Protein AF-A0AAU9RQ23-F1 (afdb_monomer)

Secondary structure (DSSP, 8-state):
-----------------------HHHHHHHHHHHHHHHHHHHHTT--HHHHHHHHHHHH----HHHHHHHHHHHH--TT--TT-HHHHHHHHHHHHHHHHHHHHHHHHHHHTT--SSPPHHHHHHHHHHHHHTT-SPPPSS--S--

pLDDT: mean 82.24, std 19.74, range [28.95, 97.94]

Organism: Thl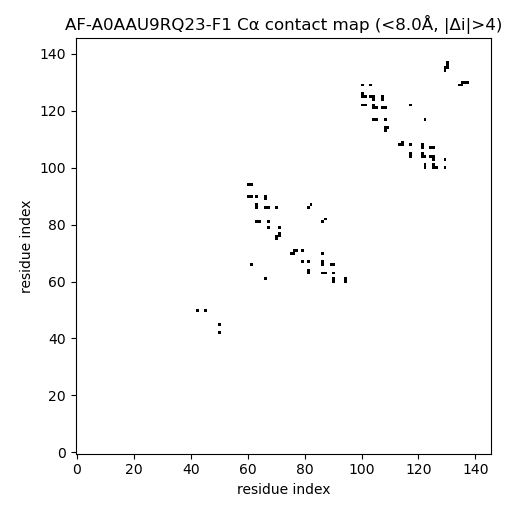aspi arvense (NCBI:txid13288)

Foldseek 3Di:
DDDDDDDDDDDPPPPPVVPPPPPPVVVVVVVVVVVVVVVVVVLVPDDPVRNVVVVCLVPDWDDLVVLVVVVCVVVVPPPDDSPRVVSVVVRVLVSVVVVQLVVQLVVVCVVVVHDDDRDPVSSVVSVVVCVVVVVDDDDPDDDPDD

Radius of gyration: 29.06 Å; Cα contacts (8 Å, |Δi|>4): 55; chains: 1; bounding box: 53×72×78 Å

Solvent-accessible surface area (backbone atoms only — not comparable to full-atom values): 9233 Å² total; per-residue (Å²): 137,84,88,82,87,87,87,84,87,89,76,89,78,81,76,73,71,76,78,74,72,80,65,62,67,61,54,52,51,50,55,48,51,53,52,50,53,55,48,50,64,55,57,73,71,49,52,72,71,52,46,54,53,48,51,52,58,68,71,56,76,71,61,65,68,63,49,45,54,53,48,28,73,73,71,67,53,82,82,74,58,96,82,36,65,66,59,55,50,52,45,50,52,52,52,50,52,54,48,55,38,52,54,42,18,49,53,49,29,59,75,68,76,51,80,82,80,90,48,73,67,36,46,54,53,22,49,53,52,38,48,74,74,61,77,42,90,73,78,89,66,80,76,93,70,133

Structure (mmCIF, N/CA/C/O backbone):
data_AF-A0AAU9RQ23-F1
#
_entry.id   AF-A0AAU9RQ23-F1
#
loop_
_atom_site.group_PDB
_atom_site.id
_atom_site.type_symbol
_atom_site.label_atom_id
_atom_site.label_alt_id
_atom_site.label_comp_id
_atom_site.label_asym_id
_atom_site.label_entity_id
_atom_site.label_seq_id
_atom_site.pdbx_PDB_ins_code
_atom_site.Cartn_x
_atom_site.Cartn_y
_atom_site.Cartn_z
_atom_site.occupancy
_atom_site.B_iso_or_equiv
_atom_site.auth_seq_id
_atom_site.auth_comp_id
_atom_site.auth_asym_id
_atom_site.auth_atom_id
_atom_site.pdbx_PDB_model_num
ATOM 1 N N . MET A 1 1 ? -14.793 -59.990 53.806 1.00 43.59 1 MET A N 1
ATOM 2 C CA . MET A 1 1 ? -14.055 -60.069 55.083 1.00 43.59 1 MET A CA 1
ATOM 3 C C . MET A 1 1 ? -13.047 -61.198 54.950 1.00 43.59 1 MET A C 1
ATOM 5 O O . MET A 1 1 ? -13.471 -62.266 54.519 1.00 43.59 1 MET A O 1
ATOM 9 N N . LYS A 1 2 ? -11.779 -60.920 55.303 1.00 37.28 2 LYS A N 1
ATOM 10 C CA . LYS A 1 2 ? -10.523 -61.664 55.048 1.00 37.28 2 LYS A CA 1
ATOM 11 C C . LYS A 1 2 ? -9.934 -61.394 53.657 1.00 37.28 2 LYS A C 1
ATOM 13 O O . LYS A 1 2 ? -10.416 -61.949 52.680 1.00 37.28 2 LYS A O 1
ATOM 18 N N . ASP A 1 3 ? -9.155 -60.328 53.469 1.00 41.19 3 ASP A N 1
ATOM 19 C CA . ASP A 1 3 ? -7.768 -60.067 53.924 1.00 41.19 3 ASP A CA 1
ATOM 20 C C . ASP A 1 3 ? -6.760 -61.081 53.385 1.00 41.19 3 ASP A C 1
ATOM 22 O O . ASP A 1 3 ? -6.834 -62.251 53.742 1.00 41.19 3 ASP A O 1
ATOM 26 N N . SER A 1 4 ? -5.823 -60.585 52.570 1.00 39.56 4 SER A N 1
ATOM 27 C CA . SER A 1 4 ? -4.381 -60.791 52.753 1.00 39.56 4 SER A CA 1
ATOM 28 C C . SER A 1 4 ? -3.611 -59.832 51.841 1.00 39.56 4 SER A C 1
ATOM 30 O O . SER A 1 4 ? -3.606 -59.972 50.621 1.00 39.56 4 SER A O 1
ATOM 32 N N . LYS A 1 5 ? -2.996 -58.825 52.469 1.00 44.22 5 LYS A N 1
ATOM 33 C CA . LYS A 1 5 ? -1.844 -58.086 51.945 1.00 44.22 5 LYS A CA 1
ATOM 34 C C . LYS A 1 5 ? -0.637 -59.024 51.955 1.00 44.22 5 LYS A C 1
ATOM 36 O O . LYS A 1 5 ? -0.492 -59.746 52.932 1.00 44.22 5 LYS A O 1
ATOM 41 N N . ASP A 1 6 ? 0.233 -58.919 50.957 1.00 36.84 6 ASP A N 1
ATOM 42 C CA . ASP A 1 6 ? 1.674 -58.928 51.209 1.00 36.84 6 ASP A CA 1
ATOM 43 C C . ASP A 1 6 ? 2.423 -58.103 50.156 1.00 36.84 6 ASP A C 1
ATOM 45 O O . ASP A 1 6 ? 2.076 -58.060 48.977 1.00 36.84 6 ASP A O 1
ATOM 49 N N . THR A 1 7 ? 3.402 -57.384 50.687 1.00 42.12 7 THR A N 1
ATOM 50 C CA . THR A 1 7 ? 4.243 -56.320 50.139 1.00 42.12 7 THR A CA 1
ATOM 51 C C . THR A 1 7 ? 5.606 -56.900 49.762 1.00 42.12 7 THR A C 1
ATOM 53 O O . THR A 1 7 ? 6.160 -57.586 50.612 1.00 42.12 7 THR A O 1
ATOM 56 N N . PHE A 1 8 ? 6.175 -56.568 48.591 1.00 28.95 8 PHE A N 1
ATOM 57 C CA . PHE A 1 8 ? 7.636 -56.444 48.343 1.00 28.95 8 PHE A CA 1
ATOM 58 C C . PHE A 1 8 ? 7.863 -55.984 46.882 1.00 28.95 8 PHE A C 1
ATOM 60 O O . PHE A 1 8 ? 7.398 -56.661 45.974 1.00 28.95 8 PHE A O 1
ATOM 67 N N . GLU A 1 9 ? 8.194 -54.718 46.608 1.00 37.16 9 GLU A N 1
ATOM 68 C CA . GLU A 1 9 ? 9.546 -54.141 46.400 1.00 37.16 9 GLU A CA 1
ATOM 69 C C . GLU A 1 9 ? 10.313 -54.638 45.152 1.00 37.16 9 GLU A C 1
ATOM 71 O O . GLU A 1 9 ? 10.323 -55.824 44.852 1.00 37.16 9 GLU A O 1
ATOM 76 N N . GLU A 1 10 ? 10.975 -53.675 44.486 1.00 33.84 10 GLU A N 1
ATOM 77 C CA . GLU A 1 10 ? 11.760 -53.716 43.229 1.00 33.84 10 GLU A CA 1
ATOM 78 C C . GLU A 1 10 ? 10.927 -53.689 41.925 1.00 33.84 10 GLU A C 1
ATOM 80 O O . GLU A 1 10 ? 10.078 -54.531 41.687 1.00 33.84 10 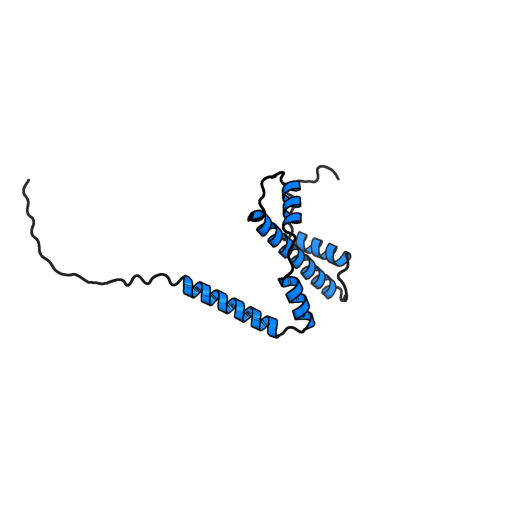GLU A O 1
ATOM 85 N N . ALA A 1 11 ? 11.065 -52.741 40.997 1.00 35.53 11 ALA A N 1
ATOM 86 C CA . ALA A 1 11 ? 12.179 -51.862 40.685 1.00 35.53 11 ALA A CA 1
ATOM 87 C C . ALA A 1 11 ? 11.671 -50.481 40.240 1.00 35.53 11 ALA A C 1
ATOM 89 O O . ALA A 1 11 ? 10.736 -50.347 39.451 1.00 35.53 11 ALA A O 1
ATOM 90 N N . ILE A 1 12 ? 12.329 -49.461 40.779 1.00 35.22 12 ILE A N 1
ATOM 91 C CA . ILE A 1 12 ? 12.352 -48.103 40.257 1.00 35.22 12 ILE A CA 1
ATOM 92 C C . ILE A 1 12 ? 13.152 -48.194 38.956 1.00 35.22 12 ILE A C 1
ATOM 94 O O . ILE A 1 12 ? 14.375 -48.304 39.013 1.00 35.22 12 ILE A O 1
ATOM 98 N N . ASP A 1 13 ? 12.478 -48.212 37.806 1.00 37.47 13 ASP A N 1
ATOM 99 C CA . ASP A 1 13 ? 13.135 -47.869 36.547 1.00 37.47 13 ASP A CA 1
ATOM 100 C C . ASP A 1 13 ? 12.913 -46.375 36.332 1.00 37.47 13 ASP A C 1
ATOM 102 O O . ASP A 1 13 ? 11.851 -45.907 35.914 1.00 37.47 13 ASP A O 1
ATOM 106 N N . ASP A 1 14 ? 13.909 -45.633 36.797 1.00 44.06 14 ASP A N 1
ATOM 107 C CA . ASP A 1 14 ? 14.028 -44.186 36.762 1.00 44.06 14 ASP A CA 1
ATOM 108 C C . ASP A 1 14 ? 14.309 -43.751 35.310 1.00 44.06 14 ASP A C 1
ATOM 110 O O . ASP A 1 14 ? 15.331 -43.137 35.010 1.00 44.06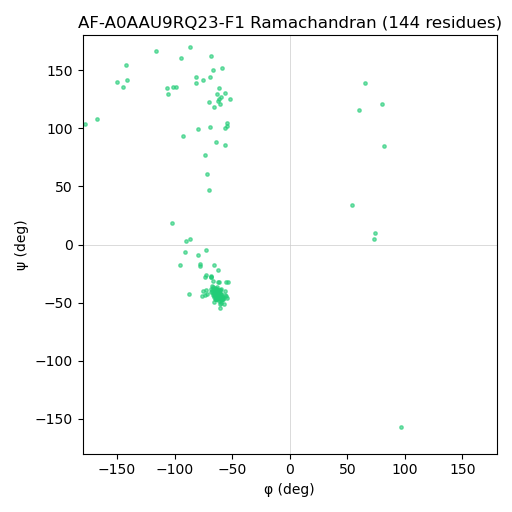 14 ASP A O 1
ATOM 114 N N . GLU A 1 15 ? 13.398 -44.039 34.373 1.00 37.44 15 GLU A N 1
ATOM 115 C CA . GLU A 1 15 ? 13.304 -43.246 33.147 1.00 37.44 15 GLU A CA 1
ATOM 116 C C . GLU A 1 15 ? 12.671 -41.911 33.528 1.00 37.44 15 GLU A C 1
ATOM 118 O O . GLU A 1 15 ? 11.492 -41.616 33.309 1.00 37.44 15 GLU A O 1
ATOM 123 N N . ARG A 1 16 ? 13.513 -41.071 34.132 1.00 43.03 16 ARG A N 1
ATOM 124 C CA . ARG A 1 16 ? 13.385 -39.625 34.094 1.00 43.03 16 ARG A CA 1
ATOM 125 C C . ARG A 1 16 ? 13.360 -39.250 32.613 1.00 43.03 16 ARG A C 1
ATOM 127 O O . ARG A 1 16 ? 14.390 -38.960 32.014 1.00 43.03 16 ARG A O 1
ATOM 134 N N . ILE A 1 17 ? 12.175 -39.298 32.009 1.00 37.91 17 ILE A N 1
ATOM 135 C CA . ILE A 1 17 ? 11.887 -38.606 30.763 1.00 37.91 17 ILE A CA 1
ATOM 136 C C . ILE A 1 17 ? 12.221 -37.156 31.083 1.00 37.91 17 ILE A C 1
ATOM 138 O O . ILE A 1 17 ? 11.474 -36.473 31.790 1.00 37.91 17 ILE A O 1
ATOM 142 N N . GLU A 1 18 ? 13.405 -36.720 30.655 1.00 43.50 18 GLU A N 1
ATOM 143 C CA . GLU A 1 18 ? 13.734 -35.312 30.583 1.00 43.50 18 GLU A CA 1
ATOM 144 C C . GLU A 1 18 ? 12.627 -34.706 29.731 1.00 43.50 18 GLU A C 1
ATOM 146 O O . GLU A 1 18 ? 12.567 -34.906 28.519 1.00 43.50 18 GLU A O 1
ATOM 151 N N . MET A 1 19 ? 11.667 -34.058 30.393 1.00 45.22 19 MET A N 1
ATOM 152 C CA . MET A 1 19 ? 10.691 -33.224 29.724 1.00 45.22 19 MET A CA 1
ATOM 153 C C . MET A 1 19 ? 11.485 -32.081 29.111 1.00 45.22 19 MET A C 1
ATOM 155 O O . MET A 1 19 ? 11.736 -31.060 29.752 1.00 45.22 19 MET A O 1
ATOM 159 N N . GLU A 1 20 ? 11.947 -32.317 27.889 1.00 55.38 20 GLU A N 1
ATOM 160 C CA . GLU A 1 20 ? 12.523 -31.325 27.013 1.00 55.38 20 GLU A CA 1
ATOM 161 C C . GLU A 1 20 ? 11.483 -30.212 26.901 1.00 55.38 20 GLU A C 1
ATOM 163 O O . GLU A 1 20 ? 10.413 -30.379 26.311 1.00 55.38 20 GLU A O 1
ATOM 168 N N . GLN A 1 21 ? 11.746 -29.104 27.594 1.00 50.50 21 GLN A N 1
ATOM 169 C CA . GLN A 1 21 ? 10.893 -27.931 27.509 1.00 50.50 21 GLN A CA 1
ATOM 170 C C . GLN A 1 21 ? 10.812 -27.535 26.029 1.00 50.50 21 GLN A C 1
ATOM 172 O O . GLN A 1 21 ? 11.855 -27.466 25.372 1.00 50.50 21 GLN A O 1
ATOM 177 N N . PRO A 1 22 ? 9.612 -27.312 25.470 1.00 46.44 22 PRO A N 1
ATOM 178 C CA . PRO A 1 22 ? 9.486 -27.010 24.054 1.00 46.44 22 PRO A CA 1
ATOM 179 C C . PRO A 1 22 ? 10.258 -25.720 23.730 1.00 46.44 22 PRO A C 1
ATOM 181 O O . PRO A 1 22 ? 9.991 -24.662 24.299 1.00 46.44 22 PRO A O 1
ATOM 184 N N . ARG A 1 23 ? 11.236 -25.828 22.818 1.00 59.25 23 ARG A N 1
ATOM 185 C CA . ARG A 1 23 ? 12.121 -24.762 22.303 1.00 59.25 23 ARG A CA 1
ATOM 186 C C . ARG A 1 23 ? 11.382 -23.750 21.412 1.00 59.25 23 ARG A C 1
ATOM 188 O O . ARG A 1 23 ? 11.837 -23.398 20.331 1.00 59.25 23 ARG A O 1
ATOM 195 N N . GLU A 1 24 ? 10.220 -23.270 21.840 1.00 58.75 24 GLU A N 1
ATOM 196 C CA . GLU A 1 24 ? 9.406 -22.343 21.042 1.00 58.75 24 GLU A CA 1
ATOM 197 C C . GLU A 1 24 ? 10.062 -20.958 20.894 1.00 58.75 24 GLU A C 1
ATOM 199 O O . GLU A 1 24 ? 9.861 -20.278 19.888 1.00 58.75 24 GLU A O 1
ATOM 204 N N . GLU A 1 25 ? 10.883 -20.536 21.860 1.00 59.19 25 GLU A N 1
ATOM 205 C CA . GLU A 1 25 ? 11.553 -19.228 21.833 1.00 59.19 25 GLU A CA 1
ATOM 206 C C . GLU A 1 25 ? 12.731 -19.183 20.837 1.00 59.19 25 GLU A C 1
ATOM 208 O O . GLU A 1 25 ? 12.857 -18.212 20.083 1.00 59.19 25 GLU A O 1
ATOM 213 N N . GLU A 1 26 ? 13.534 -20.253 20.750 1.00 58.31 26 GLU A N 1
ATOM 214 C CA . GLU A 1 26 ? 14.659 -20.359 19.801 1.00 58.31 26 GLU A CA 1
ATOM 215 C C . GLU A 1 26 ? 14.177 -20.405 18.339 1.00 58.31 26 GLU A C 1
ATOM 217 O O . GLU A 1 26 ? 14.760 -19.758 17.460 1.00 58.31 26 GLU A O 1
ATOM 222 N N . ASP A 1 27 ? 13.066 -21.097 18.073 1.00 64.50 27 ASP A N 1
ATOM 223 C CA . ASP A 1 27 ? 12.495 -21.221 16.728 1.00 64.50 27 ASP A CA 1
ATOM 224 C C . ASP A 1 27 ? 11.953 -19.881 16.193 1.00 64.50 27 ASP A C 1
ATOM 226 O O . ASP A 1 27 ? 12.084 -19.560 15.002 1.00 64.50 27 ASP A O 1
ATOM 230 N N . VAL A 1 28 ? 11.375 -19.049 17.067 1.00 72.12 28 VAL A N 1
ATOM 231 C CA . VAL A 1 28 ? 10.866 -17.714 16.708 1.00 72.12 28 VAL A CA 1
ATOM 232 C C . VAL A 1 28 ? 12.013 -16.730 16.464 1.00 72.12 28 VAL A C 1
ATOM 234 O O . VAL A 1 28 ? 11.949 -15.928 15.518 1.00 72.12 28 VAL A O 1
ATOM 237 N N . GLU A 1 29 ? 13.074 -16.792 17.268 1.00 76.50 29 GLU A N 1
ATOM 238 C CA . GLU A 1 29 ? 14.270 -15.970 17.085 1.00 76.50 29 GLU A CA 1
ATOM 239 C C . GLU A 1 29 ? 14.986 -16.318 15.774 1.00 76.50 29 GLU A C 1
ATOM 241 O O . GLU A 1 29 ? 15.268 -15.430 14.958 1.00 76.50 29 GLU A O 1
ATOM 246 N N . TYR A 1 30 ? 15.178 -17.611 15.500 1.00 75.06 30 TYR A N 1
ATOM 247 C CA . TYR A 1 30 ? 15.774 -18.085 14.254 1.00 75.06 30 TYR A CA 1
ATOM 248 C C . TYR A 1 30 ? 14.935 -17.690 13.029 1.00 75.06 30 TYR A C 1
ATOM 250 O O . TYR A 1 30 ? 15.446 -17.126 12.057 1.00 75.06 30 TYR A O 1
ATOM 258 N N . ALA A 1 31 ? 13.613 -17.876 13.075 1.00 75.56 31 ALA A N 1
ATOM 259 C CA . ALA A 1 31 ? 12.732 -17.452 11.988 1.00 75.56 31 ALA A CA 1
ATOM 260 C C . ALA A 1 31 ? 12.782 -15.930 11.747 1.00 75.56 31 ALA A C 1
ATOM 262 O O . ALA A 1 31 ? 12.615 -15.460 10.614 1.00 75.56 31 ALA A O 1
ATOM 263 N N . THR A 1 32 ? 13.005 -15.142 12.799 1.00 82.56 32 THR A N 1
ATOM 264 C CA . THR A 1 32 ? 13.140 -13.685 12.712 1.00 82.56 32 THR A CA 1
ATOM 265 C C . THR A 1 32 ? 14.484 -13.285 12.108 1.00 82.56 32 THR A C 1
ATOM 267 O O . THR A 1 32 ? 14.512 -12.446 11.200 1.00 82.56 32 THR A O 1
ATOM 270 N N . SER A 1 33 ? 15.580 -13.925 12.520 1.00 85.06 33 SER A N 1
ATOM 271 C CA . SER A 1 33 ? 16.923 -13.669 11.989 1.00 85.06 33 SER A CA 1
ATOM 272 C C . SER A 1 33 ? 17.011 -13.987 10.492 1.00 85.06 33 SER A C 1
ATOM 274 O O . SER A 1 33 ? 17.490 -13.160 9.712 1.00 85.06 33 SER A O 1
ATOM 276 N N . VAL A 1 34 ? 16.414 -15.099 10.048 1.00 88.62 34 VAL A N 1
ATOM 277 C CA . VAL A 1 34 ? 16.345 -15.488 8.630 1.00 88.62 34 VAL A CA 1
ATOM 278 C C . VAL A 1 34 ? 15.562 -14.460 7.805 1.00 88.62 34 VAL A C 1
ATOM 280 O O . VAL A 1 34 ? 15.987 -14.074 6.712 1.00 88.62 34 VAL A O 1
ATOM 283 N N . LYS A 1 35 ? 14.431 -13.954 8.319 1.00 86.69 35 LYS A N 1
ATOM 284 C CA . LYS A 1 35 ? 13.641 -12.906 7.642 1.00 86.69 35 LYS A CA 1
ATOM 285 C C . LYS A 1 35 ? 14.421 -11.599 7.516 1.00 86.69 35 LYS A C 1
ATOM 287 O O . LYS A 1 35 ? 14.334 -10.936 6.477 1.00 86.69 35 LYS A O 1
ATOM 292 N N . ILE A 1 36 ? 15.169 -11.223 8.553 1.00 87.62 36 ILE A N 1
ATOM 293 C CA . ILE A 1 36 ? 16.024 -10.032 8.544 1.00 87.62 36 ILE A CA 1
ATOM 294 C C . ILE A 1 36 ? 17.149 -10.214 7.524 1.00 87.62 36 ILE A C 1
ATOM 296 O O . ILE A 1 36 ? 17.307 -9.354 6.660 1.00 87.62 36 ILE A O 1
ATOM 300 N N . ALA A 1 37 ? 17.857 -11.344 7.552 1.00 91.69 37 ALA A N 1
ATOM 301 C CA . ALA A 1 37 ? 18.940 -11.648 6.620 1.00 91.69 37 ALA A CA 1
ATOM 302 C C . ALA A 1 37 ? 18.461 -11.620 5.160 1.00 91.69 37 ALA A C 1
ATOM 304 O O . ALA A 1 37 ? 19.057 -10.946 4.320 1.00 91.69 37 ALA A O 1
ATOM 305 N N . LYS A 1 38 ? 17.321 -12.257 4.863 1.00 92.06 38 LYS A N 1
ATOM 306 C CA . LYS A 1 38 ? 16.724 -12.245 3.519 1.00 92.06 38 LYS A CA 1
ATOM 307 C C . LYS A 1 38 ? 16.353 -10.835 3.064 1.00 92.06 38 LYS A C 1
ATOM 309 O O . LYS A 1 38 ? 16.578 -10.484 1.909 1.00 92.06 38 LYS A O 1
ATOM 314 N N . ARG A 1 39 ? 15.796 -10.011 3.958 1.00 88.50 39 ARG A N 1
ATOM 315 C CA . ARG A 1 39 ? 15.508 -8.605 3.651 1.00 88.50 39 ARG A CA 1
ATOM 316 C C . ARG A 1 39 ? 16.795 -7.844 3.343 1.00 88.50 39 ARG A C 1
ATOM 318 O O . ARG A 1 39 ? 16.831 -7.144 2.340 1.00 88.50 39 ARG A O 1
ATOM 325 N N . GLN A 1 40 ? 17.831 -7.993 4.164 1.00 90.88 40 GLN A N 1
ATOM 326 C CA . GLN A 1 40 ? 19.109 -7.310 3.951 1.00 90.88 40 GLN A CA 1
ATOM 327 C C . GLN A 1 40 ? 19.758 -7.709 2.624 1.00 90.88 40 GLN A C 1
ATOM 329 O O . GLN A 1 40 ? 20.223 -6.838 1.897 1.00 90.88 40 GLN A O 1
ATOM 334 N N . ALA A 1 41 ? 19.697 -8.991 2.257 1.00 93.88 41 ALA A N 1
ATOM 335 C CA . ALA A 1 41 ? 20.206 -9.479 0.977 1.00 93.88 41 ALA A CA 1
ATOM 336 C C . ALA A 1 41 ? 19.489 -8.867 -0.243 1.00 93.88 41 ALA A C 1
ATOM 338 O O . ALA A 1 41 ? 20.106 -8.681 -1.286 1.00 93.88 41 ALA A O 1
ATOM 339 N N . ILE A 1 42 ? 18.195 -8.548 -0.128 1.00 91.62 42 ILE A N 1
ATOM 340 C CA . ILE A 1 42 ? 17.448 -7.849 -1.187 1.00 91.62 42 ILE A CA 1
ATOM 341 C C . ILE A 1 42 ? 17.820 -6.363 -1.203 1.00 91.62 42 ILE A C 1
ATOM 343 O O . ILE A 1 42 ? 18.047 -5.789 -2.264 1.00 91.62 42 ILE A O 1
ATOM 347 N N . LEU A 1 43 ? 17.887 -5.736 -0.025 1.00 92.06 43 LEU A N 1
ATOM 348 C CA . LEU A 1 43 ? 18.162 -4.305 0.104 1.00 92.06 43 LEU A CA 1
ATOM 349 C C . LEU A 1 43 ? 19.580 -3.932 -0.339 1.00 92.06 43 LEU A C 1
ATOM 351 O O . LEU A 1 43 ? 19.766 -2.846 -0.877 1.00 92.06 43 LEU A O 1
ATOM 355 N N . SER A 1 44 ? 20.563 -4.821 -0.180 1.00 93.12 44 SER A N 1
ATOM 356 C CA . SER A 1 44 ? 21.938 -4.580 -0.639 1.00 93.12 44 SER A CA 1
ATOM 357 C C . SER A 1 44 ? 22.073 -4.480 -2.162 1.00 93.12 44 SER A C 1
AT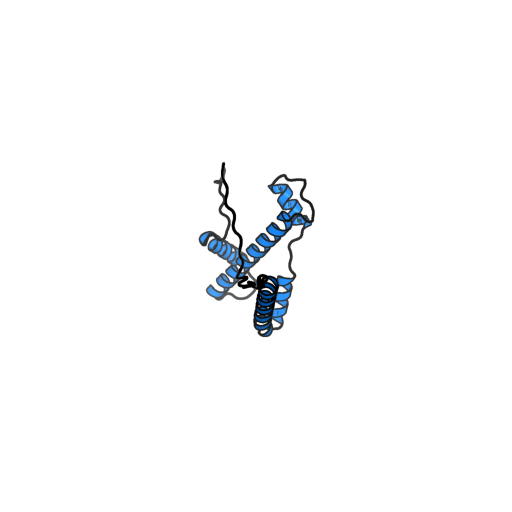OM 359 O O . SER A 1 44 ? 23.065 -3.947 -2.648 1.00 93.12 44 SER A O 1
ATOM 361 N N . GLN A 1 45 ? 21.083 -4.960 -2.918 1.00 95.31 45 GLN A N 1
ATOM 362 C CA . GLN A 1 45 ? 21.067 -4.904 -4.383 1.00 95.31 45 GLN A CA 1
ATOM 363 C C . GLN A 1 45 ? 20.383 -3.641 -4.924 1.00 95.31 45 GLN A C 1
ATOM 365 O O . GLN A 1 45 ? 20.352 -3.428 -6.135 1.00 95.31 45 GLN A O 1
ATOM 370 N N . PHE A 1 46 ? 19.785 -2.821 -4.056 1.00 95.56 46 PHE A N 1
ATOM 371 C CA . PHE A 1 46 ? 19.051 -1.637 -4.486 1.00 95.56 46 PHE A CA 1
ATOM 372 C C . PHE A 1 46 ? 19.998 -0.515 -4.900 1.00 95.56 46 PHE A C 1
ATOM 374 O O . PHE A 1 46 ? 20.999 -0.241 -4.241 1.00 95.56 46 PHE A O 1
ATOM 381 N N . THR A 1 47 ? 19.620 0.205 -5.953 1.00 96.81 47 THR A N 1
ATOM 382 C CA . THR A 1 47 ? 20.206 1.517 -6.238 1.00 96.81 47 THR A CA 1
ATOM 383 C C . THR A 1 47 ? 19.781 2.539 -5.179 1.00 96.81 47 THR A C 1
ATOM 385 O O . THR A 1 47 ? 18.782 2.349 -4.480 1.00 96.81 47 THR A O 1
ATOM 388 N N . GLU A 1 48 ? 20.491 3.663 -5.085 1.00 95.75 48 GLU A N 1
ATOM 389 C CA . GLU A 1 48 ? 20.164 4.746 -4.146 1.00 95.75 48 GLU A CA 1
ATOM 390 C C . GLU A 1 48 ? 18.710 5.234 -4.300 1.00 95.75 48 GLU A C 1
ATOM 392 O O . GLU A 1 48 ? 17.944 5.294 -3.334 1.00 95.75 48 GLU A O 1
ATOM 397 N N . ASP A 1 49 ? 18.276 5.448 -5.542 1.00 94.06 49 ASP A N 1
ATOM 398 C CA . ASP A 1 49 ? 16.897 5.809 -5.873 1.00 94.06 49 ASP A CA 1
ATOM 399 C C . ASP A 1 49 ? 15.874 4.746 -5.447 1.00 94.06 49 ASP A C 1
ATOM 401 O O . ASP A 1 49 ? 14.762 5.064 -5.012 1.00 94.06 49 ASP A O 1
ATOM 405 N N . GLN A 1 50 ? 16.209 3.461 -5.599 1.00 93.81 50 GLN A N 1
ATOM 406 C CA . GLN A 1 50 ? 15.343 2.362 -5.170 1.00 93.81 50 GLN A CA 1
ATOM 407 C C . GLN A 1 50 ? 15.245 2.302 -3.645 1.00 93.81 50 GLN A C 1
ATOM 409 O O . GLN A 1 50 ? 14.142 2.137 -3.118 1.00 93.81 50 GLN A O 1
ATOM 414 N N . MET A 1 51 ? 16.363 2.506 -2.945 1.00 95.06 51 MET A N 1
ATOM 415 C CA . MET A 1 51 ? 16.413 2.564 -1.488 1.00 95.06 51 MET A CA 1
ATOM 416 C C . MET A 1 51 ? 15.567 3.718 -0.944 1.00 95.06 51 MET A C 1
ATOM 418 O O . MET A 1 51 ? 14.737 3.510 -0.059 1.00 95.06 51 MET A O 1
ATOM 422 N N . SER A 1 52 ? 15.697 4.912 -1.528 1.00 96.06 52 SER A N 1
ATOM 423 C CA . SER A 1 52 ? 14.908 6.094 -1.159 1.00 96.06 52 SER A CA 1
ATOM 424 C C . SER A 1 52 ? 13.396 5.856 -1.310 1.00 96.06 52 SER A C 1
ATOM 426 O O . SER A 1 52 ? 12.605 6.122 -0.392 1.00 96.06 52 SER A O 1
ATOM 428 N N . ARG A 1 53 ? 12.972 5.254 -2.432 1.00 93.44 53 ARG A N 1
ATOM 429 C CA . ARG A 1 53 ? 11.562 4.880 -2.651 1.00 93.44 53 ARG A CA 1
ATOM 430 C C . ARG A 1 53 ? 11.078 3.823 -1.661 1.00 93.44 53 ARG A C 1
ATOM 432 O O . ARG A 1 53 ? 9.967 3.945 -1.139 1.00 93.44 53 ARG A O 1
ATOM 439 N N . TYR A 1 54 ? 11.889 2.802 -1.391 1.00 92.88 54 TYR A N 1
ATOM 440 C CA . TYR A 1 54 ? 11.557 1.757 -0.424 1.00 92.88 54 TYR A CA 1
ATOM 441 C C . TYR A 1 54 ? 11.399 2.322 0.988 1.00 92.88 54 TYR A C 1
ATOM 443 O O . TYR A 1 54 ? 10.413 2.021 1.658 1.00 92.88 54 TYR A O 1
ATOM 451 N N . GLU A 1 55 ? 12.312 3.185 1.428 1.00 93.88 55 GLU A N 1
ATOM 452 C CA . GLU A 1 55 ? 12.241 3.801 2.750 1.00 93.88 55 GLU A CA 1
ATOM 453 C C . GLU A 1 55 ? 11.013 4.700 2.909 1.00 93.88 55 GLU A C 1
ATOM 455 O O . GLU A 1 55 ? 10.328 4.645 3.937 1.00 93.88 55 GLU A O 1
ATOM 460 N N . SER A 1 56 ? 10.673 5.454 1.861 1.00 94.06 56 SER A N 1
ATOM 461 C CA . SER A 1 56 ? 9.430 6.228 1.805 1.00 94.06 56 SER A CA 1
ATOM 462 C C . SER A 1 56 ? 8.202 5.324 1.966 1.00 94.06 56 SER A C 1
ATOM 464 O O . SER A 1 56 ? 7.329 5.590 2.795 1.00 94.06 56 SER A O 1
ATOM 466 N N . PHE A 1 57 ? 8.145 4.202 1.241 1.00 92.50 57 PHE A N 1
ATOM 467 C CA . PHE A 1 57 ? 7.058 3.230 1.373 1.00 92.50 57 PHE A CA 1
ATOM 468 C C . PHE A 1 57 ? 7.021 2.578 2.764 1.00 92.50 57 PHE A C 1
ATOM 470 O O . PHE A 1 57 ? 5.950 2.481 3.377 1.00 92.50 57 PHE A O 1
ATOM 477 N N . ARG A 1 58 ? 8.173 2.167 3.301 1.00 92.81 58 ARG A N 1
ATOM 478 C CA . ARG A 1 58 ? 8.284 1.508 4.606 1.00 92.81 58 ARG A CA 1
ATOM 479 C C . ARG A 1 58 ? 7.758 2.407 5.722 1.00 92.81 58 ARG A C 1
ATOM 481 O O . ARG A 1 58 ? 6.936 1.952 6.515 1.00 92.81 58 ARG A O 1
ATOM 488 N N . ARG A 1 59 ? 8.165 3.681 5.733 1.00 92.56 59 ARG A N 1
ATOM 489 C CA . ARG A 1 59 ? 7.759 4.681 6.736 1.00 92.56 59 ARG A CA 1
ATOM 490 C C . ARG A 1 59 ? 6.357 5.251 6.514 1.00 92.56 59 ARG A C 1
ATOM 492 O O . ARG A 1 59 ? 5.775 5.795 7.449 1.00 92.56 59 ARG A O 1
ATOM 499 N N . SER A 1 60 ? 5.791 5.124 5.312 1.00 93.12 60 SER A N 1
ATOM 500 C CA . SER A 1 60 ? 4.450 5.643 5.027 1.00 93.12 60 SER A CA 1
ATOM 501 C C . SER A 1 60 ? 3.385 4.982 5.908 1.00 93.12 60 SER A C 1
ATOM 503 O O . SER A 1 60 ? 3.348 3.759 6.074 1.00 93.12 60 SER A O 1
ATOM 505 N N . THR A 1 61 ? 2.482 5.783 6.467 1.00 92.81 61 THR A N 1
ATOM 506 C CA . THR A 1 61 ? 1.325 5.288 7.218 1.00 92.81 61 THR A CA 1
ATOM 507 C C . THR A 1 61 ? 0.103 6.155 6.929 1.00 92.81 61 THR A C 1
ATOM 509 O O . THR A 1 61 ? 0.227 7.321 6.562 1.00 92.81 61 THR A O 1
ATOM 512 N N . LEU A 1 62 ? -1.095 5.590 7.085 1.00 93.75 62 LEU A N 1
ATOM 513 C CA . LEU A 1 62 ? -2.342 6.354 6.988 1.00 93.75 62 LEU A CA 1
ATOM 514 C C . LEU A 1 62 ? -2.619 7.067 8.316 1.00 93.75 62 LEU A C 1
ATOM 516 O O . LEU A 1 62 ? -2.341 6.500 9.370 1.00 93.75 62 LEU A O 1
ATOM 520 N N . SER A 1 63 ? -3.177 8.277 8.306 1.00 94.25 63 SER A N 1
ATOM 521 C CA . SER A 1 63 ? -3.491 9.009 9.547 1.00 94.25 63 SER A CA 1
ATOM 522 C C . SER A 1 63 ? -4.472 8.224 10.427 1.00 94.25 63 SER A C 1
ATOM 524 O O . SER A 1 63 ? -5.542 7.823 9.963 1.00 94.25 63 SER A O 1
ATOM 526 N N . LYS A 1 64 ? -4.116 8.016 11.705 1.00 92.00 64 LYS A N 1
ATOM 527 C CA . LYS A 1 64 ? -4.993 7.358 12.691 1.00 92.00 64 LYS A CA 1
ATOM 528 C C . LYS A 1 64 ? -6.308 8.126 12.856 1.00 92.00 64 LYS A C 1
ATOM 530 O O . LYS A 1 64 ? -7.374 7.526 12.781 1.00 92.00 64 LYS A O 1
ATOM 535 N N . SER A 1 65 ? -6.225 9.450 13.014 1.00 93.12 65 SER A N 1
ATOM 536 C CA . SER A 1 65 ? -7.391 10.317 13.227 1.00 93.12 65 SER A CA 1
ATOM 537 C C . SER A 1 65 ? -8.361 10.268 12.045 1.00 93.12 65 SER A C 1
ATOM 539 O O . SER A 1 65 ? -9.544 9.991 12.228 1.00 93.12 65 SER A O 1
ATOM 541 N N . ASN A 1 66 ? -7.851 10.411 10.816 1.00 94.00 66 ASN A N 1
ATOM 542 C CA . ASN A 1 66 ? -8.699 10.391 9.620 1.00 94.00 66 ASN A CA 1
ATOM 543 C C . ASN A 1 66 ? -9.361 9.023 9.425 1.00 94.00 66 ASN A C 1
ATOM 545 O O . ASN A 1 66 ? -10.538 8.953 9.077 1.00 94.00 66 ASN A O 1
ATOM 549 N N . MET A 1 67 ? -8.622 7.935 9.680 1.00 94.44 67 MET A N 1
ATOM 550 C CA . MET A 1 67 ? -9.183 6.589 9.588 1.00 94.44 67 MET A CA 1
ATOM 551 C C . MET A 1 67 ? -10.272 6.364 10.637 1.00 94.44 67 MET A C 1
ATOM 553 O O . MET A 1 67 ? -11.323 5.819 10.319 1.00 94.44 67 MET A O 1
ATOM 557 N N . LYS A 1 68 ? -10.052 6.826 11.871 1.00 93.50 68 LYS A N 1
ATOM 558 C CA . LYS A 1 68 ? -11.054 6.769 12.935 1.00 93.50 68 LYS A CA 1
ATOM 559 C C . LYS A 1 68 ? -12.329 7.494 12.509 1.00 93.50 68 LYS A C 1
ATOM 561 O O . LYS A 1 68 ? -13.394 6.892 12.558 1.00 93.50 68 LYS A O 1
ATOM 566 N N . THR A 1 69 ? -12.227 8.735 12.033 1.00 93.69 69 THR A N 1
ATOM 567 C CA . THR A 1 69 ? -13.382 9.509 11.544 1.00 93.69 69 THR A CA 1
ATOM 568 C C . THR A 1 69 ? -14.140 8.774 10.437 1.00 93.69 69 THR A C 1
ATOM 570 O O . THR A 1 69 ? -15.365 8.696 10.495 1.00 93.69 69 THR A O 1
ATOM 573 N N . LEU A 1 70 ? -13.429 8.172 9.479 1.00 94.31 70 LEU A N 1
ATOM 574 C CA . LEU A 1 70 ? -14.038 7.399 8.393 1.00 94.31 70 LEU A CA 1
ATOM 575 C C . LEU A 1 70 ? -14.765 6.143 8.893 1.00 94.31 70 LEU A C 1
ATOM 577 O O . LEU A 1 70 ? -15.873 5.846 8.452 1.00 94.31 70 LEU A O 1
ATOM 581 N N . ILE A 1 71 ? -14.159 5.393 9.815 1.00 93.75 71 ILE A N 1
ATOM 582 C CA . ILE A 1 71 ? -14.798 4.198 10.375 1.00 93.75 71 ILE A CA 1
ATOM 583 C C . ILE A 1 71 ? -16.055 4.612 11.144 1.00 93.75 71 ILE A C 1
ATOM 585 O O . ILE A 1 71 ? -17.116 4.047 10.892 1.00 93.75 71 ILE A O 1
ATOM 589 N N . LYS A 1 72 ? -15.969 5.645 11.997 1.00 93.75 72 LYS A N 1
ATOM 590 C CA . LYS A 1 72 ? -17.121 6.187 12.736 1.00 93.75 72 LYS A CA 1
ATOM 591 C C . LYS A 1 72 ? -18.261 6.588 11.799 1.00 93.75 72 LYS A C 1
ATOM 593 O O . LYS A 1 72 ? -19.406 6.242 12.070 1.00 93.75 72 LYS A O 1
ATOM 598 N N . SER A 1 73 ? -17.960 7.258 10.682 1.00 94.00 73 SER A N 1
ATOM 599 C CA . SER A 1 73 ? -18.987 7.698 9.728 1.00 94.00 73 SER A CA 1
ATOM 600 C C . SER A 1 73 ? -19.667 6.547 8.983 1.00 94.00 73 SER A C 1
ATOM 602 O O . SER A 1 73 ? -20.801 6.700 8.546 1.00 94.00 73 SER A O 1
ATOM 604 N N . ILE A 1 74 ? -18.983 5.414 8.801 1.00 91.69 74 ILE A N 1
ATOM 605 C CA . ILE A 1 74 ? -19.523 4.249 8.085 1.00 91.69 74 ILE A CA 1
ATOM 606 C C . ILE A 1 74 ? -20.294 3.323 9.030 1.00 91.69 74 ILE A C 1
ATOM 608 O O . ILE A 1 74 ? -21.345 2.811 8.656 1.00 91.69 74 ILE A O 1
ATOM 612 N N . THR A 1 75 ? -19.769 3.074 10.231 1.00 90.75 75 THR A N 1
ATOM 613 C CA . THR A 1 75 ? -20.330 2.082 11.163 1.00 90.75 75 THR A CA 1
ATOM 614 C C . THR A 1 75 ? -21.274 2.684 12.200 1.00 90.75 75 THR A C 1
ATOM 616 O O . THR A 1 75 ? -22.019 1.942 12.832 1.00 90.75 75 THR A O 1
ATOM 619 N N . GLY A 1 76 ? -21.230 4.003 12.420 1.00 88.81 76 GLY A N 1
ATOM 620 C CA . GLY A 1 76 ? -21.963 4.680 13.495 1.00 88.81 76 GLY A CA 1
ATOM 621 C C . GLY A 1 76 ? -21.390 4.434 14.899 1.00 88.81 76 GLY A C 1
ATOM 622 O O . GLY A 1 76 ? -21.963 4.888 15.889 1.00 88.81 76 GLY A O 1
ATOM 623 N N . ILE A 1 77 ? -20.259 3.727 15.018 1.00 88.44 77 ILE A N 1
ATOM 624 C CA . ILE A 1 77 ? -19.655 3.385 16.311 1.00 88.44 77 ILE A CA 1
ATOM 625 C C . ILE A 1 77 ? -18.878 4.588 16.846 1.00 88.44 77 ILE A C 1
ATOM 627 O O . ILE A 1 77 ? -17.730 4.826 16.479 1.00 88.44 77 ILE A O 1
ATOM 631 N N . ASN A 1 78 ? -19.476 5.340 17.766 1.00 83.44 78 ASN A N 1
ATOM 632 C CA . ASN A 1 78 ? -18.865 6.566 18.291 1.00 83.44 78 ASN A CA 1
ATOM 633 C C . ASN A 1 78 ? -17.761 6.327 19.341 1.00 83.44 78 ASN A C 1
ATOM 635 O O . ASN A 1 78 ? -16.936 7.217 19.571 1.00 83.44 78 ASN A O 1
ATOM 639 N N . SER A 1 79 ? -17.689 5.125 19.919 1.00 84.25 79 SER A N 1
ATOM 640 C CA . SER A 1 79 ? -16.816 4.759 21.046 1.00 84.25 79 SER A CA 1
ATOM 641 C C . SER A 1 79 ? -15.394 4.306 20.674 1.00 84.25 79 SER A C 1
ATOM 643 O O . SER A 1 79 ? -14.637 3.929 21.567 1.00 84.25 79 SER A O 1
ATOM 645 N N . LEU A 1 80 ? -14.994 4.362 19.395 1.00 87.31 80 LEU A N 1
ATOM 646 C CA . LEU A 1 80 ? -13.639 3.962 18.977 1.00 87.31 80 LEU A CA 1
ATOM 647 C C . LEU A 1 80 ? -12.564 4.839 19.637 1.00 87.31 80 LEU A C 1
ATOM 649 O O . LEU A 1 80 ? -12.591 6.074 19.502 1.00 87.31 80 LEU A O 1
ATOM 653 N N . LYS A 1 81 ? -11.617 4.173 20.308 1.00 86.12 81 LYS A N 1
ATOM 654 C CA . LYS A 1 81 ? -10.430 4.760 20.951 1.00 86.12 81 LYS A CA 1
ATOM 655 C C . LYS A 1 81 ? -9.264 4.881 19.958 1.00 86.12 81 LYS A C 1
ATOM 657 O O . LYS A 1 81 ? -9.323 4.352 18.850 1.00 86.12 81 LYS A O 1
ATOM 662 N N . ASP A 1 82 ? -8.201 5.585 20.346 1.00 78.88 82 ASP A N 1
ATOM 663 C CA . ASP A 1 82 ? -7.034 5.809 19.474 1.00 78.88 82 ASP A CA 1
ATOM 664 C C . ASP A 1 82 ? -6.146 4.569 19.279 1.00 78.88 82 ASP A C 1
ATOM 666 O O . ASP A 1 82 ? -5.519 4.428 18.224 1.00 78.88 82 ASP A O 1
ATOM 670 N N . ASP A 1 83 ? -6.154 3.651 20.247 1.00 83.75 83 ASP A N 1
ATOM 671 C CA . ASP A 1 83 ? -5.418 2.379 20.202 1.00 83.75 83 ASP A CA 1
ATOM 672 C C . ASP A 1 83 ? -6.313 1.184 19.863 1.00 83.75 83 ASP A C 1
ATOM 674 O O . ASP A 1 83 ? -5.957 0.031 20.097 1.00 83.75 83 ASP A O 1
ATOM 678 N N . ASP A 1 84 ? -7.489 1.450 19.296 1.00 90.31 84 ASP A N 1
ATOM 679 C CA . ASP A 1 84 ? -8.405 0.396 18.892 1.00 90.31 84 ASP A CA 1
ATOM 680 C C . ASP A 1 84 ? -7.757 -0.500 17.808 1.00 90.31 84 ASP A C 1
ATOM 682 O O . ASP A 1 84 ? -7.342 0.010 16.750 1.00 90.31 84 ASP A O 1
ATOM 686 N N . PRO A 1 85 ? -7.663 -1.830 18.026 1.00 92.94 85 PRO A N 1
ATOM 687 C CA . PRO A 1 85 ? -7.095 -2.760 17.053 1.00 92.94 85 PRO A CA 1
ATOM 688 C C . PRO A 1 85 ? -7.752 -2.661 15.674 1.00 92.94 85 PRO A C 1
ATOM 690 O O . PRO A 1 85 ? -7.067 -2.804 14.659 1.00 92.94 85 PRO A O 1
ATOM 693 N N . VAL A 1 86 ? -9.049 -2.336 15.609 1.00 92.94 86 VAL A N 1
ATOM 694 C CA . VAL A 1 86 ? -9.787 -2.175 14.350 1.00 92.94 86 VAL A CA 1
ATOM 695 C C . VAL A 1 86 ? -9.179 -1.059 13.505 1.00 92.94 86 VAL A C 1
ATOM 697 O O . VAL A 1 86 ? -8.953 -1.240 12.307 1.00 92.94 86 VAL A O 1
ATOM 700 N N . VAL A 1 87 ? -8.838 0.081 14.114 1.00 93.50 87 VAL A N 1
ATOM 701 C CA . VAL A 1 87 ? -8.227 1.211 13.397 1.00 93.50 87 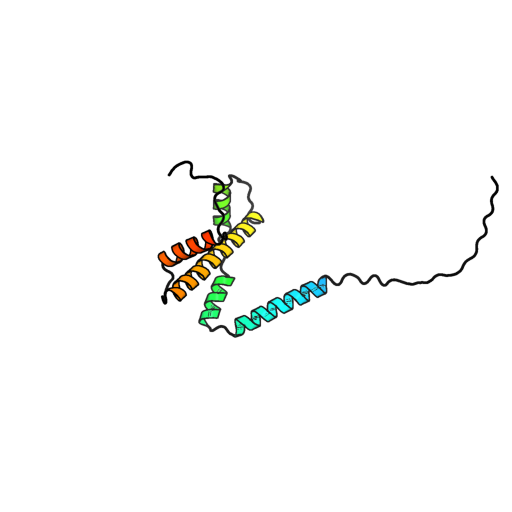VAL A CA 1
ATOM 702 C C . VAL A 1 87 ? -6.874 0.796 12.815 1.00 93.50 87 VAL A C 1
ATOM 704 O O . VAL A 1 87 ? -6.569 1.115 11.664 1.00 93.50 87 VAL A O 1
ATOM 707 N N . SER A 1 88 ? -6.069 0.050 13.572 1.00 93.00 88 SER A N 1
ATOM 708 C CA . SER A 1 88 ? -4.761 -0.440 13.117 1.00 93.00 88 SER A CA 1
ATOM 709 C C . SER A 1 88 ? -4.879 -1.443 11.967 1.00 93.00 88 SER A C 1
ATOM 711 O O . SER A 1 88 ? -4.180 -1.300 10.960 1.00 93.00 88 SER A O 1
ATOM 713 N N . VAL A 1 89 ? -5.803 -2.400 12.068 1.00 94.75 89 VAL A N 1
ATOM 714 C CA . VAL A 1 89 ? -6.046 -3.411 11.029 1.00 94.75 89 VAL A CA 1
ATOM 715 C C . VAL A 1 89 ? -6.542 -2.762 9.738 1.00 94.75 89 VAL A C 1
ATOM 717 O O . VAL A 1 89 ? -5.987 -3.022 8.671 1.00 94.75 89 VAL A O 1
ATOM 720 N N . VAL A 1 90 ? -7.519 -1.853 9.813 1.00 94.38 90 VAL A N 1
ATOM 721 C CA . VAL A 1 90 ? -8.060 -1.175 8.623 1.00 94.38 90 VAL A CA 1
ATOM 722 C C . VAL A 1 90 ? -6.987 -0.329 7.932 1.00 94.38 90 VAL A C 1
ATOM 724 O O . VAL A 1 90 ? -6.892 -0.347 6.705 1.00 94.38 90 VAL A O 1
ATOM 727 N N . ARG A 1 91 ? -6.119 0.360 8.690 1.00 94.56 91 ARG A N 1
ATOM 728 C CA . ARG A 1 91 ? -4.962 1.080 8.119 1.00 94.56 91 ARG A CA 1
ATOM 729 C C . ARG A 1 91 ? -4.013 0.133 7.385 1.00 94.56 91 ARG A C 1
ATOM 731 O O . ARG A 1 91 ? -3.553 0.474 6.296 1.00 94.56 91 ARG A O 1
ATOM 738 N N . GLY A 1 92 ? -3.733 -1.036 7.962 1.00 94.25 92 GLY A N 1
ATOM 739 C CA . GLY A 1 92 ? -2.904 -2.070 7.343 1.00 94.25 92 GLY A CA 1
ATOM 740 C C . GLY A 1 92 ? -3.497 -2.572 6.028 1.00 94.25 92 GLY A C 1
ATOM 741 O O . GLY A 1 92 ? -2.830 -2.524 4.996 1.00 94.25 92 GLY A O 1
ATOM 742 N N . ILE A 1 93 ? -4.774 -2.960 6.038 1.00 94.06 93 ILE A N 1
ATOM 743 C CA . ILE A 1 93 ? -5.497 -3.433 4.847 1.00 94.06 93 ILE A CA 1
ATOM 744 C C . ILE A 1 93 ? -5.535 -2.355 3.761 1.00 94.06 93 ILE A C 1
ATOM 746 O O . ILE A 1 93 ? -5.240 -2.637 2.601 1.00 94.06 93 ILE A O 1
ATOM 750 N N . ALA A 1 94 ? -5.829 -1.106 4.123 1.00 94.88 94 ALA A N 1
ATOM 751 C CA . ALA A 1 94 ? -5.850 0.001 3.173 1.00 94.88 94 ALA A CA 1
ATOM 752 C C . ALA A 1 94 ? -4.462 0.273 2.560 1.00 94.88 94 ALA A C 1
ATOM 754 O O . ALA A 1 94 ? -4.368 0.534 1.359 1.00 94.88 94 ALA A O 1
ATOM 755 N N . LYS A 1 95 ? -3.377 0.165 3.345 1.00 95.06 95 LYS A N 1
ATOM 756 C CA . LYS A 1 95 ? -2.002 0.283 2.832 1.00 95.06 95 LYS A CA 1
ATOM 757 C C . LYS A 1 95 ? -1.651 -0.863 1.879 1.00 95.06 95 LYS A C 1
ATOM 759 O O . LYS A 1 95 ? -1.079 -0.598 0.825 1.00 95.06 95 LYS A O 1
ATOM 764 N N . MET A 1 96 ? -2.014 -2.103 2.220 1.00 93.62 96 MET A N 1
ATOM 765 C CA . MET A 1 96 ? -1.817 -3.262 1.338 1.00 93.62 96 MET A CA 1
ATOM 766 C C . MET A 1 96 ? -2.556 -3.073 0.011 1.00 93.62 96 MET A C 1
ATOM 768 O O . MET A 1 96 ? -1.953 -3.197 -1.049 1.00 93.62 96 MET A O 1
ATOM 772 N N . PHE A 1 97 ? -3.821 -2.649 0.064 1.00 94.81 97 PHE A N 1
ATOM 773 C CA . PHE A 1 97 ? -4.618 -2.383 -1.132 1.00 94.81 97 PHE A CA 1
ATOM 774 C C . PHE A 1 97 ? -3.998 -1.304 -2.037 1.00 94.81 97 PHE A C 1
ATOM 776 O O . PHE A 1 97 ? -3.955 -1.464 -3.256 1.00 94.81 97 PHE A O 1
ATOM 783 N N . ALA A 1 98 ? -3.491 -0.210 -1.458 1.00 95.00 98 ALA A N 1
ATOM 784 C CA . ALA A 1 98 ? -2.795 0.822 -2.224 1.00 95.00 98 ALA A CA 1
ATOM 785 C C . ALA A 1 98 ? -1.514 0.283 -2.891 1.00 95.00 98 ALA A C 1
ATOM 787 O O . ALA A 1 98 ? -1.230 0.640 -4.035 1.00 95.00 98 ALA A O 1
ATOM 788 N N . GLY A 1 99 ? -0.774 -0.595 -2.203 1.00 94.50 99 GLY A N 1
ATOM 789 C CA . GLY A 1 99 ? 0.399 -1.288 -2.741 1.00 94.50 99 GLY A CA 1
ATOM 790 C C . GLY A 1 99 ? 0.057 -2.145 -3.959 1.00 94.50 99 GLY A C 1
ATOM 791 O O . GLY A 1 99 ? 0.601 -1.905 -5.037 1.00 94.50 99 GLY A O 1
ATOM 792 N N . ASP A 1 100 ? -0.914 -3.049 -3.820 1.00 94.94 100 ASP A N 1
ATOM 793 C CA . ASP A 1 100 ? -1.383 -3.928 -4.901 1.00 94.94 100 ASP A CA 1
ATOM 794 C C . ASP A 1 100 ? -1.836 -3.133 -6.133 1.00 94.94 100 ASP A C 1
ATOM 796 O O . ASP A 1 100 ? -1.574 -3.508 -7.283 1.00 94.94 100 ASP A O 1
ATOM 800 N N . LEU A 1 101 ? -2.523 -2.011 -5.901 1.00 96.56 101 LEU A N 1
ATOM 801 C CA . LEU A 1 101 ? -3.030 -1.146 -6.958 1.00 96.56 101 LEU A CA 1
ATOM 802 C C . LEU A 1 101 ? -1.897 -0.477 -7.746 1.00 96.56 101 LEU A C 1
ATOM 804 O O . LEU A 1 101 ? -1.961 -0.427 -8.979 1.00 96.56 101 LEU A O 1
ATOM 808 N N . VAL A 1 102 ? -0.875 0.025 -7.047 1.00 96.38 102 VAL A N 1
ATOM 809 C CA . VAL A 1 102 ? 0.297 0.686 -7.640 1.00 96.38 102 VAL A CA 1
ATOM 810 C C . VAL A 1 102 ? 1.202 -0.322 -8.345 1.00 96.38 102 VAL A C 1
ATOM 812 O O . VAL A 1 102 ? 1.633 -0.061 -9.469 1.00 96.38 102 VAL A O 1
ATOM 815 N N . GLU A 1 103 ? 1.448 -1.484 -7.743 1.00 95.88 103 GLU A N 1
ATOM 816 C CA . GLU A 1 103 ? 2.221 -2.573 -8.348 1.00 95.88 103 GLU A CA 1
ATOM 817 C C . GLU A 1 103 ? 1.564 -3.047 -9.647 1.00 95.88 103 GLU A C 1
ATOM 819 O O . GLU A 1 103 ? 2.185 -3.058 -10.713 1.00 95.88 103 GLU A O 1
ATOM 824 N N . THR A 1 104 ? 0.261 -3.328 -9.597 1.00 97.25 104 THR A N 1
ATOM 825 C CA . THR A 1 104 ? -0.493 -3.744 -10.781 1.00 97.25 104 THR A CA 1
ATOM 826 C C . THR A 1 104 ? -0.510 -2.643 -11.844 1.00 97.25 104 THR A C 1
ATOM 828 O O . THR A 1 104 ? -0.414 -2.942 -13.034 1.00 97.25 104 THR A O 1
ATOM 831 N N . ALA A 1 105 ? -0.586 -1.366 -11.456 1.00 97.94 105 ALA A N 1
ATOM 832 C CA . ALA A 1 105 ? -0.500 -0.252 -12.400 1.00 97.94 105 ALA A CA 1
ATOM 833 C C . ALA A 1 105 ? 0.876 -0.171 -13.079 1.00 97.94 105 ALA A C 1
ATOM 835 O O . ALA A 1 105 ? 0.940 0.089 -14.281 1.00 97.94 105 ALA A O 1
ATOM 836 N N . ARG A 1 106 ? 1.970 -0.456 -12.361 1.00 96.25 106 ARG A N 1
ATOM 837 C CA . ARG A 1 106 ? 3.307 -0.558 -12.965 1.00 96.25 106 ARG A CA 1
ATOM 838 C C . ARG A 1 106 ? 3.402 -1.721 -13.946 1.00 96.25 106 ARG A C 1
ATOM 840 O O . ARG A 1 106 ? 3.910 -1.521 -15.041 1.00 96.25 106 ARG A O 1
ATOM 847 N N . ILE A 1 107 ? 2.810 -2.873 -13.631 1.00 96.88 107 ILE A N 1
ATOM 848 C CA . ILE A 1 107 ? 2.718 -4.006 -14.568 1.00 96.88 107 ILE A CA 1
ATOM 849 C C . ILE A 1 107 ? 1.927 -3.625 -15.829 1.00 96.88 107 ILE A C 1
ATOM 851 O O . ILE A 1 107 ? 2.295 -4.022 -16.933 1.00 96.88 107 ILE A O 1
ATOM 855 N N . VAL A 1 108 ? 0.830 -2.870 -15.692 1.00 97.00 108 VAL A N 1
ATOM 856 C CA . VAL A 1 108 ? 0.061 -2.359 -16.841 1.00 97.00 108 VAL A CA 1
ATOM 857 C C . VAL A 1 108 ? 0.939 -1.472 -17.722 1.00 97.00 108 VAL A C 1
ATOM 859 O O . VAL A 1 108 ? 0.990 -1.710 -18.923 1.00 97.00 108 VAL A O 1
ATOM 862 N N . MET A 1 109 ? 1.664 -0.516 -17.133 1.00 97.50 109 MET A N 1
ATOM 863 C CA . MET A 1 109 ? 2.571 0.371 -17.872 1.00 97.50 109 MET A CA 1
ATOM 864 C C . MET A 1 109 ? 3.668 -0.402 -18.602 1.00 97.50 109 MET A C 1
ATOM 866 O O . MET A 1 109 ? 3.872 -0.185 -19.792 1.00 97.50 109 MET A O 1
ATOM 870 N N . SER A 1 110 ? 4.322 -1.350 -17.923 1.00 96.50 110 SER A N 1
ATOM 871 C CA . SER A 1 110 ? 5.367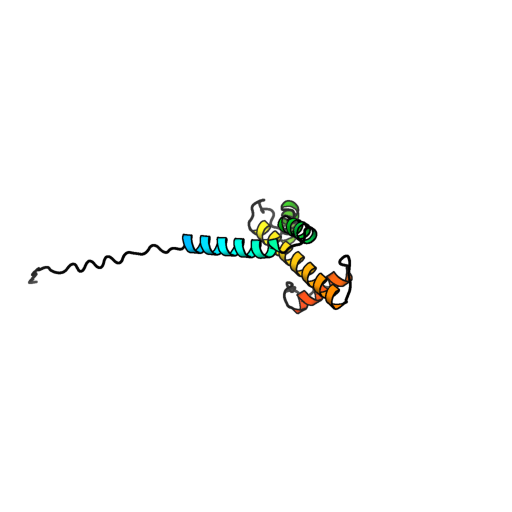 -2.181 -18.527 1.00 96.50 110 SER A CA 1
ATOM 872 C C . SER A 1 110 ? 4.843 -3.000 -19.706 1.00 96.50 110 SER A C 1
ATOM 874 O O . SER A 1 110 ? 5.522 -3.102 -20.717 1.00 96.50 110 SER A O 1
ATOM 876 N N . LYS A 1 111 ? 3.618 -3.539 -19.621 1.00 95.88 111 LYS A N 1
ATOM 877 C CA . LYS A 1 111 ? 2.992 -4.271 -20.738 1.00 95.88 111 LYS A CA 1
ATOM 878 C C . LYS A 1 111 ? 2.631 -3.376 -21.922 1.00 95.88 111 LYS A C 1
ATOM 880 O O . LYS A 1 111 ? 2.588 -3.862 -23.045 1.00 95.88 111 LYS A O 1
ATOM 885 N N . SER A 1 112 ? 2.360 -2.101 -21.667 1.00 94.12 112 SER A N 1
ATOM 886 C CA . SER A 1 112 ? 2.074 -1.103 -22.699 1.00 94.12 112 SER A CA 1
ATOM 887 C C . SER A 1 112 ? 3.333 -0.387 -23.210 1.00 94.12 112 SER A C 1
ATOM 889 O O . SER A 1 112 ? 3.206 0.517 -24.028 1.00 94.12 112 SER A O 1
ATOM 891 N N . ASN A 1 113 ? 4.532 -0.762 -22.737 1.00 96.25 113 ASN A N 1
ATOM 892 C CA . ASN A 1 113 ? 5.799 -0.066 -23.002 1.00 96.25 113 ASN A CA 1
ATOM 893 C C . ASN A 1 113 ? 5.766 1.435 -22.653 1.00 96.25 113 ASN A C 1
ATOM 895 O O . ASN A 1 113 ? 6.405 2.259 -23.304 1.00 96.25 113 ASN A O 1
ATOM 899 N N . GLU A 1 114 ? 5.023 1.802 -21.609 1.00 95.62 114 GLU A N 1
ATOM 900 C CA . GLU A 1 114 ? 4.888 3.185 -21.157 1.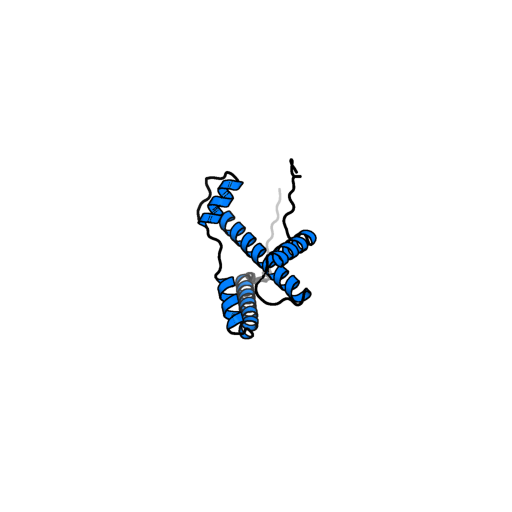00 95.62 114 GLU A CA 1
ATOM 901 C C . GLU A 1 114 ? 5.809 3.469 -19.969 1.00 95.62 114 GLU A C 1
ATOM 903 O O . GLU A 1 114 ? 5.879 2.702 -19.005 1.00 95.62 114 GLU A O 1
ATOM 908 N N . THR A 1 115 ? 6.484 4.614 -20.002 1.00 94.31 115 THR A N 1
ATOM 909 C CA . THR A 1 115 ? 7.386 5.072 -18.940 1.00 94.31 115 THR A CA 1
ATOM 910 C C . THR A 1 115 ? 6.872 6.368 -18.302 1.00 94.31 115 THR A C 1
ATOM 912 O O . THR A 1 115 ? 5.937 7.003 -18.790 1.00 94.31 115 THR A O 1
ATOM 915 N N . GLY A 1 116 ? 7.442 6.743 -17.153 1.00 94.19 116 GLY A N 1
ATOM 916 C CA . GLY A 1 116 ? 7.076 7.967 -16.432 1.00 94.19 116 GLY A CA 1
ATOM 917 C C . GLY A 1 116 ? 6.066 7.773 -15.285 1.00 94.19 116 GLY A C 1
ATOM 918 O O . GLY A 1 116 ? 5.989 6.685 -14.694 1.00 94.19 116 GLY A O 1
ATOM 919 N N . PRO A 1 117 ? 5.339 8.837 -14.891 1.00 95.62 117 PRO A N 1
ATOM 920 C CA . PRO A 1 117 ? 4.369 8.802 -13.795 1.00 95.62 117 PRO A CA 1
ATOM 921 C C . PRO A 1 117 ? 3.153 7.914 -14.088 1.00 95.62 117 PRO A C 1
ATOM 923 O O . PRO A 1 117 ? 2.708 7.777 -15.228 1.00 95.62 117 PRO A O 1
ATOM 926 N N . ILE A 1 118 ? 2.571 7.331 -13.038 1.00 96.81 118 ILE A N 1
ATOM 927 C CA . ILE A 1 118 ? 1.341 6.543 -13.166 1.00 96.81 118 ILE A CA 1
ATOM 928 C C . ILE A 1 118 ? 0.174 7.489 -13.475 1.00 96.81 118 ILE A C 1
ATOM 930 O O . ILE A 1 118 ? -0.117 8.401 -12.705 1.00 96.81 118 ILE A O 1
ATOM 934 N N . ARG A 1 119 ? -0.517 7.249 -14.593 1.00 96.56 119 ARG A N 1
ATOM 935 C CA . ARG A 1 119 ? -1.673 8.035 -15.037 1.00 96.56 119 ARG A CA 1
ATOM 936 C C . ARG A 1 119 ? -2.994 7.412 -14.568 1.00 96.56 119 ARG A C 1
ATOM 938 O O . ARG A 1 119 ? -3.050 6.205 -14.310 1.00 96.56 119 ARG A O 1
ATOM 945 N N . PRO A 1 120 ? -4.099 8.182 -14.544 1.00 97.38 120 PRO A N 1
ATOM 946 C CA . PRO A 1 120 ? -5.411 7.666 -14.151 1.00 97.38 120 PRO A CA 1
ATOM 947 C C . PRO A 1 120 ? -5.886 6.445 -14.954 1.00 97.38 120 PRO A C 1
ATOM 949 O O . PRO A 1 120 ? -6.573 5.585 -14.407 1.00 97.38 120 PRO A O 1
ATOM 952 N N . CYS A 1 121 ? -5.521 6.329 -16.236 1.00 96.56 121 CYS A N 1
ATOM 953 C CA . CYS A 1 121 ? -5.853 5.154 -17.050 1.00 96.56 121 CYS A CA 1
ATOM 954 C C . CYS A 1 121 ? -5.218 3.864 -16.507 1.00 96.56 121 CYS A C 1
ATOM 956 O O . CYS A 1 121 ? -5.904 2.845 -16.439 1.00 96.56 121 CYS A O 1
ATOM 958 N N . HIS A 1 122 ? -3.965 3.915 -16.042 1.00 97.69 122 HIS A N 1
ATOM 959 C CA . HIS A 1 122 ? -3.267 2.747 -15.497 1.00 97.69 122 HIS A CA 1
ATOM 960 C C . HIS A 1 122 ? -3.897 2.295 -14.177 1.00 97.69 122 HIS A C 1
ATOM 962 O O . HIS A 1 122 ? -4.044 1.098 -13.956 1.00 97.69 122 HIS A O 1
ATOM 968 N N . ILE A 1 123 ? -4.324 3.243 -13.333 1.00 97.38 123 ILE A N 1
ATOM 969 C CA . ILE A 1 123 ? -5.019 2.951 -12.068 1.00 97.38 123 ILE A CA 1
ATOM 970 C C . ILE A 1 123 ? -6.392 2.315 -12.317 1.00 97.38 123 ILE A C 1
ATOM 972 O O . ILE A 1 123 ? -6.782 1.366 -11.639 1.00 97.38 123 ILE A O 1
ATOM 976 N N . ARG A 1 124 ? -7.150 2.815 -13.301 1.00 97.62 124 ARG A N 1
ATOM 977 C CA . ARG A 1 124 ? -8.450 2.221 -13.649 1.00 97.62 124 ARG A CA 1
ATOM 978 C C . ARG A 1 124 ? -8.294 0.798 -14.173 1.00 97.62 124 ARG A C 1
ATOM 980 O O . ARG A 1 124 ? -9.049 -0.088 -13.774 1.00 97.62 124 ARG A O 1
ATOM 987 N N . GLU A 1 125 ? -7.308 0.577 -15.037 1.00 97.50 125 GLU A N 1
ATOM 988 C CA . GLU A 1 125 ? -7.022 -0.748 -15.580 1.00 97.50 125 GLU A CA 1
ATOM 989 C C . GLU A 1 125 ? -6.487 -1.703 -14.505 1.00 97.50 125 GLU A C 1
ATOM 991 O O . GLU A 1 125 ? -6.904 -2.862 -14.449 1.00 97.50 125 GLU A O 1
ATOM 996 N N . SER A 1 126 ? -5.630 -1.228 -13.597 1.00 97.38 126 SER A N 1
ATOM 997 C CA . SER A 1 126 ? -5.144 -2.041 -12.483 1.00 97.38 126 SER A CA 1
ATOM 998 C C . SER A 1 126 ? -6.280 -2.449 -11.547 1.00 97.38 126 SER A C 1
ATOM 1000 O O . SER A 1 126 ? -6.421 -3.634 -11.241 1.00 97.38 126 SER A O 1
ATOM 1002 N N . TYR A 1 127 ? -7.169 -1.518 -11.194 1.00 96.44 127 TYR A N 1
ATOM 1003 C CA . TYR A 1 127 ? -8.362 -1.817 -10.403 1.00 96.44 127 TYR A CA 1
ATOM 1004 C C . TYR A 1 127 ? -9.277 -2.840 -11.094 1.00 96.44 127 TYR A C 1
ATOM 1006 O O . TYR A 1 127 ? -9.755 -3.782 -10.457 1.00 96.44 127 TYR A O 1
ATOM 1014 N N . ARG A 1 128 ? -9.492 -2.706 -12.411 1.00 96.62 128 ARG A N 1
ATOM 1015 C CA . ARG A 1 128 ? -10.278 -3.667 -13.201 1.00 96.62 128 ARG A CA 1
ATOM 1016 C C . ARG A 1 128 ? -9.682 -5.076 -13.120 1.00 96.62 128 ARG A C 1
ATOM 1018 O O . ARG A 1 128 ? -10.427 -6.029 -12.891 1.00 96.62 128 ARG A O 1
ATOM 1025 N N . ARG A 1 129 ? -8.358 -5.215 -13.263 1.00 96.00 129 ARG A N 1
ATOM 1026 C CA . ARG A 1 129 ? -7.650 -6.506 -13.160 1.00 96.00 129 ARG A CA 1
ATOM 1027 C C . ARG A 1 129 ? -7.757 -7.112 -11.765 1.00 96.00 129 ARG A C 1
ATOM 1029 O O . ARG A 1 129 ? -8.120 -8.279 -11.652 1.00 96.00 129 ARG A O 1
ATOM 1036 N N . LEU A 1 130 ? -7.526 -6.323 -10.715 1.00 95.56 130 LEU A N 1
ATOM 1037 C CA . LEU A 1 130 ? -7.654 -6.787 -9.328 1.00 95.56 130 LEU A CA 1
ATOM 1038 C C . LEU A 1 130 ? -9.079 -7.270 -9.020 1.00 95.56 130 LEU A C 1
ATOM 1040 O O . LEU A 1 130 ? -9.266 -8.290 -8.356 1.00 95.56 130 LEU A O 1
ATOM 1044 N N . LYS A 1 131 ? -10.100 -6.585 -9.551 1.00 94.12 131 LYS A N 1
ATOM 1045 C CA . LYS A 1 131 ? -11.504 -6.991 -9.400 1.00 94.12 131 LYS A CA 1
ATOM 1046 C C . LYS A 1 131 ? -11.808 -8.329 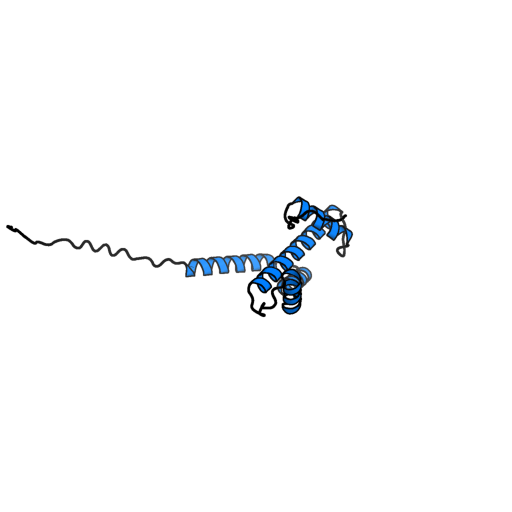-10.084 1.00 94.12 131 LYS A C 1
ATOM 1048 O O . LYS A 1 131 ? -12.548 -9.142 -9.528 1.00 94.12 131 LYS A O 1
ATOM 1053 N N . LEU A 1 132 ? -11.248 -8.565 -11.272 1.00 93.75 132 LEU A N 1
ATOM 1054 C CA . LEU A 1 132 ? -11.386 -9.844 -11.978 1.00 93.75 132 LEU A CA 1
ATOM 1055 C C . LEU A 1 132 ? -10.675 -10.986 -11.246 1.00 93.75 132 LEU A C 1
ATOM 1057 O O . LEU A 1 132 ? -11.220 -12.079 -11.179 1.00 93.75 132 LEU A O 1
ATOM 1061 N N . GLN A 1 133 ? -9.523 -10.710 -10.633 1.00 93.00 133 GLN A N 1
ATOM 1062 C CA . GLN A 1 133 ? -8.778 -11.667 -9.806 1.00 93.00 133 GLN A CA 1
ATOM 1063 C C . GLN A 1 133 ? -9.433 -11.954 -8.444 1.00 93.00 133 GLN A C 1
ATOM 1065 O O . GLN A 1 133 ? -8.918 -12.765 -7.685 1.00 93.00 133 GLN A O 1
ATOM 1070 N N . GLY A 1 134 ? -10.526 -11.269 -8.091 1.00 90.44 134 GLY A N 1
ATOM 1071 C CA . GLY A 1 134 ? -11.180 -11.439 -6.790 1.00 90.44 134 GLY A CA 1
ATOM 1072 C C . GLY A 1 134 ? -10.429 -10.804 -5.614 1.00 90.44 134 GLY A C 1
ATOM 1073 O O . GLY A 1 134 ? -10.825 -11.004 -4.473 1.00 90.44 134 GLY A O 1
ATOM 1074 N N . LYS A 1 135 ? -9.393 -9.995 -5.872 1.00 88.44 135 LYS A N 1
ATOM 1075 C CA . LYS A 1 135 ? -8.607 -9.296 -4.837 1.00 88.44 135 LYS A CA 1
ATOM 1076 C C . LYS A 1 135 ? -9.280 -8.031 -4.300 1.00 88.44 135 LYS A C 1
ATOM 1078 O O . LYS A 1 135 ? -8.812 -7.430 -3.340 1.00 88.44 135 LYS A O 1
ATOM 1083 N N . VAL A 1 136 ? -10.373 -7.600 -4.931 1.00 88.81 136 VAL A N 1
ATOM 1084 C CA . VAL A 1 136 ? -11.176 -6.458 -4.483 1.00 88.81 136 VAL A CA 1
ATOM 1085 C C . VAL A 1 136 ? -12.470 -6.978 -3.863 1.00 88.81 136 VAL A C 1
ATOM 1087 O O . VAL A 1 136 ? -13.171 -7.744 -4.535 1.00 88.81 136 VAL A O 1
ATOM 1090 N N . PRO A 1 137 ? -12.840 -6.528 -2.647 1.00 80.62 137 PRO A N 1
ATOM 1091 C CA . PRO A 1 137 ? -14.112 -6.880 -2.035 1.00 80.62 137 PRO A CA 1
ATOM 1092 C C . PRO A 1 137 ? -15.279 -6.609 -2.986 1.00 80.62 137 PRO A C 1
ATOM 1094 O O . PRO A 1 137 ? -15.441 -5.502 -3.516 1.00 80.62 137 PRO A O 1
ATOM 1097 N N . ARG A 1 138 ? -16.096 -7.636 -3.230 1.00 78.69 138 ARG A N 1
ATOM 1098 C CA . ARG A 1 138 ? -17.327 -7.485 -4.006 1.00 78.69 138 ARG A CA 1
ATOM 1099 C C . ARG A 1 138 ? -18.416 -6.944 -3.093 1.00 78.69 138 ARG A C 1
ATOM 1101 O O . ARG A 1 138 ? -18.533 -7.349 -1.942 1.00 78.69 138 ARG A O 1
ATOM 1108 N N . ARG A 1 139 ? -19.219 -6.018 -3.615 1.00 71.94 139 ARG A N 1
ATOM 1109 C CA . ARG A 1 139 ? -20.427 -5.583 -2.911 1.00 71.94 139 ARG A CA 1
ATOM 1110 C C . ARG A 1 139 ? -21.368 -6.777 -2.797 1.00 71.94 139 ARG A C 1
ATOM 1112 O O . ARG A 1 139 ? -21.634 -7.425 -3.805 1.00 71.94 139 ARG A O 1
ATOM 1119 N N . SER A 1 140 ? -21.845 -7.037 -1.586 1.00 68.62 140 SER A N 1
ATOM 1120 C CA . SER A 1 140 ? -22.848 -8.065 -1.308 1.00 68.62 140 SER A CA 1
ATOM 1121 C C . SER A 1 140 ? -24.243 -7.648 -1.777 1.00 68.62 140 SER A C 1
ATOM 1123 O O . SER A 1 140 ? -25.039 -8.505 -2.140 1.00 68.62 140 SER A O 1
ATOM 1125 N N . VAL A 1 141 ? -24.527 -6.341 -1.821 1.00 74.25 141 VAL A N 1
ATOM 1126 C CA . VAL A 1 141 ? -25.838 -5.806 -2.213 1.00 74.25 141 VAL A CA 1
ATOM 1127 C C . VAL A 1 141 ? -25.812 -5.161 -3.610 1.00 74.25 141 VAL A C 1
ATOM 1129 O O . VAL A 1 141 ? -24.889 -4.389 -3.916 1.00 74.25 141 VAL A O 1
ATOM 1132 N N . PRO A 1 142 ? -26.811 -5.445 -4.473 1.00 68.44 142 PRO A N 1
ATOM 1133 C CA . PRO A 1 142 ? -27.013 -4.719 -5.724 1.00 68.44 142 PRO A CA 1
ATOM 1134 C C . PRO A 1 142 ? -27.227 -3.225 -5.461 1.00 68.44 142 PRO A C 1
ATOM 1136 O O . PRO A 1 142 ? -27.733 -2.833 -4.409 1.00 68.44 142 PRO A O 1
ATOM 1139 N N . ARG A 1 143 ? -26.856 -2.363 -6.418 1.00 71.50 143 ARG A N 1
ATOM 1140 C CA . ARG A 1 143 ? -27.231 -0.946 -6.327 1.00 71.50 143 ARG A CA 1
ATOM 1141 C C . ARG A 1 143 ? -28.748 -0.865 -6.454 1.00 71.50 143 ARG A C 1
ATOM 1143 O O . ARG A 1 143 ? -29.275 -1.256 -7.490 1.00 71.50 143 ARG A O 1
ATOM 1150 N N . LEU A 1 144 ? -29.414 -0.357 -5.420 1.00 72.94 144 LEU A N 1
ATOM 1151 C CA . LEU A 1 144 ? -30.862 -0.145 -5.445 1.00 72.94 144 LEU A CA 1
ATOM 1152 C C . LEU A 1 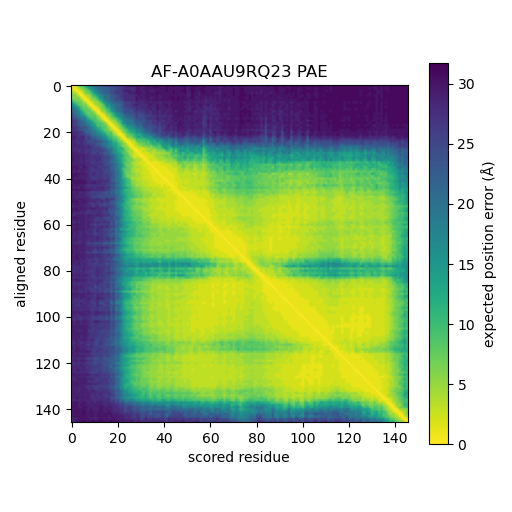144 ? -31.275 0.864 -6.528 1.00 72.94 144 LEU A C 1
ATOM 1154 O O . LEU A 1 144 ? -32.397 0.792 -7.009 1.00 72.94 144 LEU A O 1
ATOM 1158 N N . PHE A 1 145 ? -30.358 1.732 -6.979 1.00 72.19 145 PHE A N 1
ATOM 1159 C CA . PHE A 1 145 ? -30.605 2.691 -8.057 1.00 72.19 145 PHE A CA 1
ATOM 1160 C C . PHE A 1 145 ? -29.379 2.828 -8.976 1.00 72.19 145 PHE A C 1
ATOM 1162 O O . PHE A 1 145 ? -28.233 2.755 -8.510 1.00 72.19 145 PHE A O 1
ATOM 1169 N N . ARG A 1 146 ? -29.635 2.956 -10.285 1.00 59.50 146 ARG A N 1
ATOM 1170 C CA . ARG A 1 146 ? -28.636 3.002 -11.364 1.00 59.50 146 ARG A CA 1
ATOM 1171 C C . ARG A 1 146 ? -28.366 4.427 -11.814 1.00 59.50 146 ARG A C 1
ATOM 1173 O O . ARG A 1 146 ? -29.354 5.161 -12.002 1.00 59.50 146 ARG A O 1
#

Nearest PDB structures (foldseek):
  6mzl-assembly1_P  TM=9.503E-01  e=4.119E-08  Homo sapiens
  7edx-assembly1_k  TM=9.040E-01  e=4.486E-07  Homo sapiens
  6f3t-assembly4_L  TM=6.416E-01  e=5.308E-02  Homo sapiens
  3b0b-assembly1_C  TM=7.979E-01  e=3.031E-01  Gallus gallus

Mean predicted aligned error: 12.46 Å

InterPro domains:
  IPR006809 TAFII28-like protein domain [PF04719] (42-129)
  IPR006809 TAFII28-like protein domain [cd08048] (46-134)
  IPR009072 Histone-fold [G3DSA:1.10.20.10] (46-137)
  IPR009072 Histone-fold [SSF47113] (46-137)
  IPR045127 Transcription initiation factor TFIID subunit 11-like [PTHR13218] (5-146)

Sequence (146 aa):
MKDSKDTFEEAIDDERIEMEQPREEEDVEYATSVKIAKRQAILSQFTEDQMSRYESFRRSTLSKSNMKTLIKSITGINSLKDDDPVVSVVRGIAKMFAGDLVETARIVMSKSNETGPIRPCHIRESYRRLKLQGKVPRRSVPRLFR